Protein AF-A0A7S0FRE3-F1 (afdb_monomer)

Foldseek 3Di:
DPVVVVVVVVVVVVVCVVQVLLQQQWQARFFDKDAADWDKGWTRRPDDDVCRVVVCVVRPVVPQFFGKIWTWADHHFWTWIWIFRPPPPDPPDPQGGFDTATFNMWGTHSFWIWTFHQDPNDTDIDITTRHRDD

pLDDT: mean 79.35, std 15.28, range [42.41, 94.44]

Solvent-accessible surface area (backbone atoms only — not comparable to full-atom values): 7266 Å² total; per-residue (Å²): 136,71,73,68,61,59,60,65,54,46,52,60,50,49,48,49,54,58,56,44,51,32,34,54,44,10,27,42,64,53,73,42,72,48,67,54,74,67,44,76,35,44,25,20,47,87,49,59,78,93,46,14,66,63,51,33,55,75,76,35,40,90,69,57,41,40,45,34,28,40,41,37,46,51,55,88,65,56,22,40,38,37,32,29,42,69,76,43,93,49,87,89,40,77,90,20,56,77,43,79,46,59,22,45,33,34,38,36,38,36,59,33,37,41,32,38,26,71,57,96,91,38,83,42,80,47,75,48,63,46,50,64,83,131

Sequence (134 aa):
IVVLAAGLLLIPLLAYFASSGDAMCAPCSPGTKLDGSTFVGEAPWWAPGPSKSTVFSLLCSPRDRMRARIEWSGGSGMSKLLVVDADAEVPGSKQALLLEKKAMRATIDGQEIRATVSASGKAENISAPWRKEA

Mean predicted aligned error: 9.35 Å

Organism: NCBI:txid265543

Secondary structure (DSSP, 8-state):
--HHHHHHHHHHHHHHHHHHHHHHTSSS-TT-EESSS-EEEESSTTS-GGGHHHHHHHHTGGGTB--EEEEEEESSS-EEEEEEETT-SSTT-GGGEEEEEEEEEEEE-SSEEEEEEEETTEEEEEEEESBPP-

Radius of gyration: 17.25 Å; Cα contacts (8 Å, |Δi|>4): 266; chains: 1; bounding box: 52×50×39 Å

Nearest PDB structures (foldseek):
  1zc8-assembly1_Y  TM=2.665E-01  e=6.357E+00  Thermus thermophilus

Structure (mmCIF, N/CA/C/O backbone):
data_AF-A0A7S0FRE3-F1
#
_entry.id   AF-A0A7S0FRE3-F1
#
loop_
_atom_site.group_PDB
_atom_site.id
_atom_site.type_symbol
_atom_site.label_atom_id
_atom_site.label_alt_id
_atom_site.label_comp_id
_atom_site.label_asym_id
_atom_site.label_entity_id
_atom_site.label_seq_id
_atom_site.pdbx_PDB_ins_code
_atom_site.Cartn_x
_atom_site.Cartn_y
_atom_site.Cartn_z
_atom_site.occupancy
_atom_site.B_iso_or_equiv
_atom_site.auth_seq_id
_atom_site.auth_comp_id
_atom_site.auth_asym_id
_atom_site.auth_atom_id
_atom_site.pdbx_PDB_model_num
ATOM 1 N N . ILE A 1 1 ? 32.892 31.566 -9.731 1.00 47.28 1 ILE A N 1
ATOM 2 C CA . ILE A 1 1 ? 31.609 31.457 -8.982 1.00 47.28 1 ILE A CA 1
ATOM 3 C C . ILE A 1 1 ? 30.527 30.738 -9.828 1.00 47.28 1 ILE A C 1
ATOM 5 O O . ILE A 1 1 ? 29.346 30.927 -9.613 1.00 47.28 1 ILE A O 1
ATOM 9 N N . VAL A 1 2 ? 30.892 29.861 -10.782 1.00 42.41 2 VAL A N 1
ATOM 10 C CA . VAL A 1 2 ? 29.904 29.162 -11.649 1.00 42.41 2 VAL A CA 1
ATOM 11 C C . VAL A 1 2 ? 29.753 27.672 -11.294 1.00 42.41 2 VAL A C 1
ATOM 13 O O . VAL A 1 2 ? 28.716 27.075 -11.545 1.00 42.41 2 VAL A O 1
ATOM 16 N N . VAL A 1 3 ? 30.735 27.076 -10.608 1.00 45.81 3 VAL A N 1
ATOM 17 C CA . VAL A 1 3 ? 30.736 25.635 -10.274 1.00 45.81 3 VAL A CA 1
ATOM 18 C C . VAL A 1 3 ? 29.908 25.307 -9.015 1.00 45.81 3 VAL A C 1
ATOM 20 O O . VAL A 1 3 ? 29.419 24.193 -8.866 1.00 45.81 3 VAL A O 1
ATOM 23 N N . LEU A 1 4 ? 29.666 26.284 -8.132 1.00 44.19 4 LEU A N 1
ATOM 24 C CA . LEU A 1 4 ? 28.925 26.079 -6.874 1.00 44.19 4 LEU A CA 1
ATOM 25 C C . LEU A 1 4 ? 27.394 26.029 -7.047 1.00 44.19 4 LEU A C 1
ATOM 27 O O . LEU A 1 4 ? 26.709 25.467 -6.198 1.00 44.19 4 LEU A O 1
ATOM 31 N N . ALA A 1 5 ? 26.850 26.564 -8.145 1.00 48.69 5 ALA A N 1
ATOM 32 C CA . ALA A 1 5 ? 25.403 26.590 -8.386 1.00 48.69 5 ALA A CA 1
ATOM 33 C C . ALA A 1 5 ? 24.856 25.261 -8.947 1.00 48.69 5 ALA A C 1
ATOM 35 O O . ALA A 1 5 ? 23.715 24.899 -8.670 1.00 48.69 5 ALA A O 1
ATOM 36 N N . ALA A 1 6 ? 25.673 24.504 -9.690 1.00 50.06 6 ALA A N 1
ATOM 37 C CA . ALA A 1 6 ? 25.264 23.218 -10.260 1.00 50.06 6 ALA A CA 1
ATOM 38 C C . ALA A 1 6 ? 25.157 22.113 -9.191 1.00 50.06 6 ALA A C 1
ATOM 40 O O . ALA A 1 6 ? 24.222 21.317 -9.216 1.00 50.06 6 ALA A O 1
ATOM 41 N N . GLY A 1 7 ? 26.062 22.105 -8.203 1.00 47.56 7 GLY A N 1
ATOM 42 C CA . GLY A 1 7 ? 26.029 21.142 -7.096 1.00 47.56 7 GLY A CA 1
ATOM 43 C C . GLY A 1 7 ? 24.835 21.330 -6.152 1.00 47.56 7 GLY A C 1
ATOM 44 O O . GLY A 1 7 ? 24.282 20.348 -5.665 1.00 47.56 7 GLY A O 1
ATOM 45 N N . LEU A 1 8 ? 24.382 22.574 -5.942 1.00 51.91 8 LEU A N 1
ATOM 46 C CA . LEU A 1 8 ? 23.261 22.877 -5.043 1.00 51.91 8 LEU A CA 1
ATOM 47 C C . LEU A 1 8 ? 21.878 22.563 -5.634 1.00 51.91 8 LEU A C 1
ATOM 49 O O . LEU A 1 8 ? 20.938 22.395 -4.867 1.00 51.91 8 LEU A O 1
ATOM 53 N N . LEU A 1 9 ? 21.743 22.472 -6.963 1.00 51.81 9 LEU A N 1
ATOM 54 C CA . LEU A 1 9 ? 20.509 22.044 -7.646 1.00 51.81 9 LEU A CA 1
ATOM 55 C C . LEU A 1 9 ? 20.434 20.521 -7.837 1.00 51.81 9 LEU A C 1
ATOM 57 O O . LEU A 1 9 ? 19.343 19.963 -7.924 1.00 51.81 9 LEU A O 1
ATOM 61 N N . LEU A 1 10 ? 21.579 19.835 -7.836 1.00 52.59 10 LEU A N 1
ATOM 62 C CA . LEU A 1 10 ? 21.656 18.372 -7.890 1.00 52.59 10 LEU A CA 1
ATOM 63 C C . LEU A 1 10 ? 21.130 17.710 -6.611 1.00 52.59 10 LEU A C 1
ATOM 65 O O . LEU A 1 10 ? 20.473 16.679 -6.693 1.00 52.59 10 LEU A O 1
ATOM 69 N N . ILE A 1 11 ? 21.356 18.315 -5.443 1.00 59.25 11 ILE A N 1
ATOM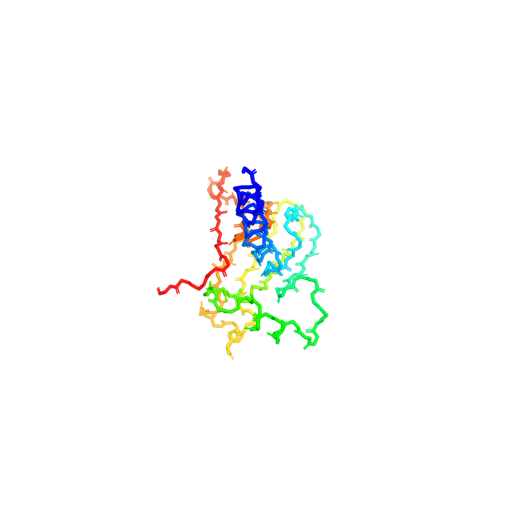 70 C CA . ILE A 1 11 ? 20.892 17.795 -4.146 1.00 59.25 11 ILE A CA 1
ATOM 71 C C . ILE A 1 11 ? 19.352 17.778 -4.029 1.00 59.25 11 ILE A C 1
ATOM 73 O O . ILE A 1 11 ? 18.815 16.719 -3.709 1.00 59.25 11 ILE A O 1
ATOM 77 N N . PRO A 1 12 ? 18.602 18.866 -4.309 1.00 57.44 12 PRO A N 1
ATOM 78 C CA . PRO A 1 12 ? 17.141 18.840 -4.284 1.00 57.44 12 PRO A CA 1
ATOM 79 C C . PRO A 1 12 ? 16.549 17.992 -5.414 1.00 57.44 12 PRO A C 1
ATOM 81 O O . PRO A 1 12 ? 15.502 17.387 -5.211 1.00 57.44 12 PRO A O 1
ATOM 84 N N . LEU A 1 13 ? 17.220 17.873 -6.566 1.00 52.28 13 LEU A N 1
ATOM 85 C CA . LEU A 1 13 ? 16.795 16.971 -7.639 1.00 52.28 13 LEU A CA 1
ATOM 86 C C . LEU A 1 13 ? 16.954 15.499 -7.222 1.00 52.28 13 LEU A C 1
ATOM 88 O O . LEU A 1 13 ? 16.021 14.713 -7.358 1.00 52.28 13 LEU A O 1
ATOM 92 N N . LEU A 1 14 ? 18.099 15.131 -6.640 1.00 54.22 14 LEU A N 1
ATOM 93 C CA . LEU A 1 14 ? 18.335 13.801 -6.071 1.00 54.22 14 LEU A CA 1
ATOM 94 C C . LEU A 1 14 ? 17.399 13.516 -4.892 1.00 54.22 14 LEU A C 1
ATOM 96 O O . LEU A 1 14 ? 16.899 12.403 -4.789 1.00 54.22 14 LEU A O 1
ATOM 100 N N . ALA A 1 15 ? 17.097 14.505 -4.047 1.00 53.38 15 ALA A N 1
ATOM 101 C CA . ALA A 1 15 ? 16.114 14.378 -2.973 1.00 53.38 15 ALA A CA 1
ATOM 102 C C . ALA A 1 15 ? 14.684 14.218 -3.515 1.00 53.38 15 ALA A C 1
ATOM 104 O O . ALA A 1 15 ? 13.912 13.432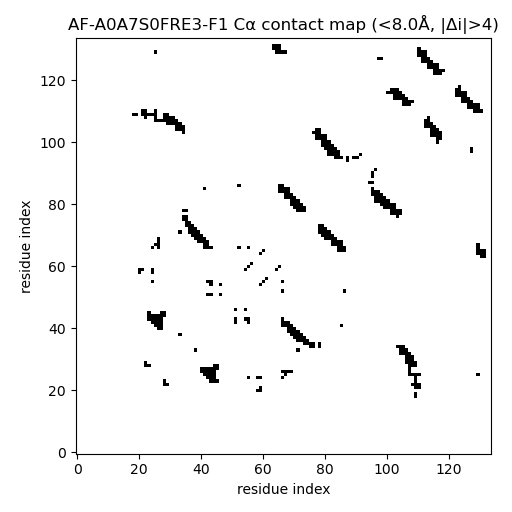 -2.967 1.00 53.38 15 ALA A O 1
ATOM 105 N N . TYR A 1 16 ? 14.334 14.894 -4.614 1.00 55.19 16 TYR A N 1
ATOM 106 C CA . TYR A 1 16 ? 13.062 14.716 -5.313 1.00 55.19 16 TYR A CA 1
ATOM 107 C C . TYR A 1 16 ? 12.954 13.319 -5.931 1.00 55.19 16 TYR A C 1
ATOM 109 O O . TYR A 1 16 ? 11.927 12.679 -5.771 1.00 55.19 16 TYR A O 1
ATOM 117 N N . PHE A 1 17 ? 14.013 12.789 -6.551 1.00 52.44 17 PHE A N 1
ATOM 118 C CA . PHE A 1 17 ? 14.032 11.408 -7.055 1.00 52.44 17 PHE A CA 1
ATOM 119 C C . PHE A 1 17 ? 14.084 10.352 -5.939 1.00 52.44 17 PHE A C 1
ATOM 121 O O . PHE A 1 17 ? 13.507 9.270 -6.060 1.00 52.44 17 PHE A O 1
ATOM 128 N N . ALA A 1 18 ? 14.748 10.655 -4.823 1.00 51.59 18 ALA A N 1
ATOM 129 C CA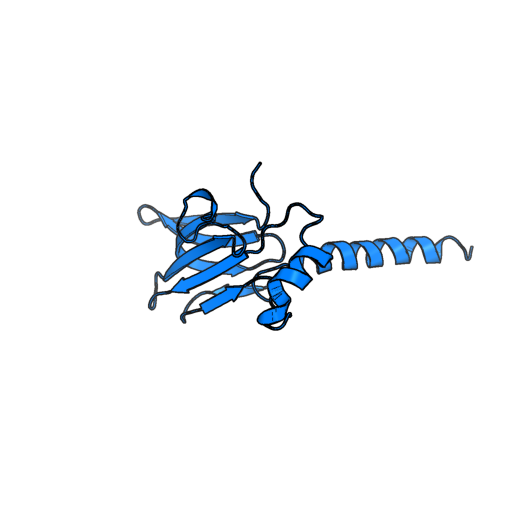 . ALA A 1 18 ? 14.774 9.787 -3.653 1.00 51.59 18 ALA A CA 1
ATOM 130 C C . ALA A 1 18 ? 13.385 9.697 -3.003 1.00 51.59 18 ALA A C 1
ATOM 132 O O . ALA A 1 18 ? 12.934 8.586 -2.719 1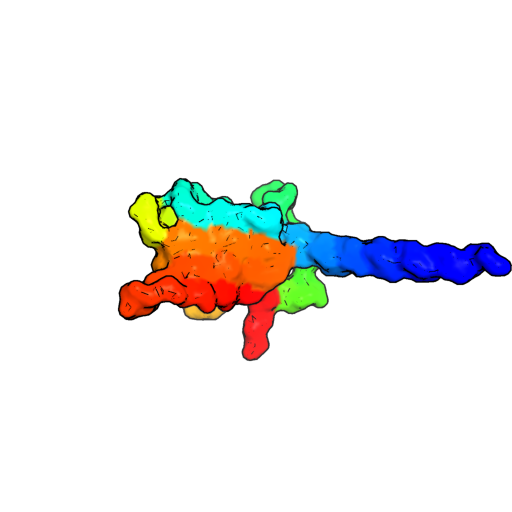.00 51.59 18 ALA A O 1
ATOM 133 N N . SER A 1 19 ? 12.695 10.835 -2.854 1.00 54.59 19 SER A N 1
ATOM 134 C CA . SER A 1 19 ? 11.333 10.924 -2.306 1.00 54.59 19 SER A CA 1
ATOM 135 C C . SER A 1 19 ? 10.241 10.484 -3.291 1.00 54.59 19 SER A C 1
ATOM 137 O O . SER A 1 19 ? 9.255 9.881 -2.872 1.00 54.59 19 SER A O 1
ATOM 139 N N . SER A 1 20 ? 10.417 10.690 -4.599 1.00 61.25 20 SER A N 1
ATOM 140 C CA . SER A 1 20 ? 9.476 10.216 -5.622 1.00 61.25 20 SER A CA 1
ATOM 141 C C . SER A 1 20 ? 9.563 8.710 -5.837 1.00 61.25 20 SER A C 1
ATOM 143 O O . SER A 1 20 ? 8.533 8.081 -6.067 1.00 61.25 20 SER A O 1
ATOM 145 N N . GLY A 1 21 ? 10.745 8.103 -5.673 1.00 70.56 21 GLY A N 1
ATOM 146 C CA . GLY A 1 21 ? 10.890 6.647 -5.731 1.00 70.56 21 GLY A CA 1
ATOM 147 C C . GLY A 1 21 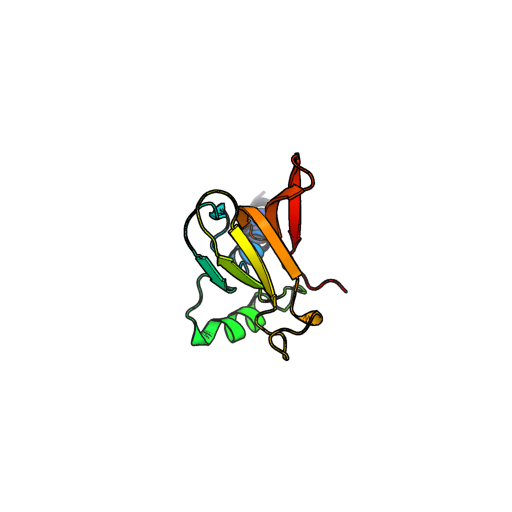? 9.966 5.947 -4.735 1.00 70.56 21 GLY A C 1
ATOM 148 O O . GLY A 1 21 ? 9.335 4.946 -5.056 1.00 70.56 21 GLY A O 1
ATOM 149 N N . ASP A 1 22 ? 9.789 6.538 -3.555 1.00 80.50 22 ASP A N 1
ATOM 150 C CA . ASP A 1 22 ? 8.911 5.997 -2.528 1.00 80.50 22 ASP A CA 1
ATOM 151 C C . ASP A 1 22 ? 7.431 6.073 -2.936 1.00 80.50 22 ASP A C 1
ATOM 153 O O . ASP A 1 22 ? 6.704 5.080 -2.867 1.00 80.50 22 ASP A O 1
ATOM 157 N N . ALA A 1 23 ? 7.011 7.231 -3.447 1.00 82.94 23 ALA A N 1
ATOM 158 C CA . ALA A 1 23 ? 5.668 7.467 -3.973 1.00 82.94 23 ALA A CA 1
ATOM 159 C C . ALA A 1 23 ? 5.314 6.570 -5.173 1.00 82.94 23 ALA A C 1
ATOM 161 O O . ALA A 1 23 ? 4.168 6.147 -5.325 1.00 82.94 23 ALA A O 1
ATOM 162 N N . MET A 1 24 ? 6.290 6.270 -6.031 1.00 87.25 24 MET A N 1
ATOM 163 C CA . MET A 1 24 ? 6.111 5.419 -7.210 1.00 87.25 24 MET A CA 1
ATOM 164 C C . MET A 1 24 ? 5.950 3.943 -6.847 1.00 87.25 24 MET A C 1
ATOM 166 O O . MET A 1 24 ? 5.288 3.212 -7.578 1.00 87.25 24 MET A O 1
ATOM 170 N N . CYS A 1 25 ? 6.528 3.515 -5.727 1.00 89.62 25 CYS A N 1
ATOM 171 C CA . CYS A 1 25 ? 6.469 2.141 -5.235 1.00 89.62 25 CYS A CA 1
ATOM 172 C C . CYS A 1 25 ? 5.290 1.890 -4.283 1.00 89.62 25 CYS A C 1
ATOM 174 O O . CYS A 1 25 ? 5.161 0.793 -3.745 1.00 89.62 25 CYS A O 1
ATOM 176 N N . ALA A 1 26 ? 4.444 2.892 -4.046 1.00 91.19 26 ALA A N 1
ATOM 177 C CA . ALA A 1 26 ? 3.249 2.736 -3.234 1.00 91.19 26 ALA A CA 1
ATOM 178 C C . ALA A 1 26 ? 2.168 1.915 -3.970 1.00 91.19 26 ALA A C 1
ATOM 180 O O . ALA A 1 26 ? 2.105 1.917 -5.208 1.00 91.19 26 ALA A O 1
ATOM 181 N N . PRO A 1 27 ? 1.273 1.244 -3.225 1.00 91.50 27 PRO A N 1
ATOM 182 C CA . PRO A 1 27 ? 0.146 0.510 -3.801 1.00 91.50 27 PRO A CA 1
ATOM 183 C C . PRO A 1 27 ? -0.879 1.407 -4.497 1.00 91.50 27 PRO A C 1
ATOM 185 O O . PRO A 1 27 ? -1.628 0.944 -5.360 1.00 91.50 27 PRO A O 1
ATOM 188 N N . CYS A 1 28 ? -0.919 2.693 -4.135 1.00 90.75 28 CYS A N 1
ATOM 189 C CA . CYS A 1 28 ? -1.811 3.715 -4.688 1.00 90.75 28 CYS A CA 1
ATOM 190 C C . CYS A 1 28 ? -1.086 5.057 -4.753 1.00 90.75 28 CYS A C 1
ATOM 192 O O . CYS A 1 28 ? -0.038 5.218 -4.127 1.00 90.75 28 CYS A O 1
ATOM 194 N N . SER A 1 29 ? -1.672 6.036 -5.447 1.00 89.50 29 SER A N 1
ATOM 195 C CA . SER A 1 29 ? -1.165 7.408 -5.399 1.00 89.50 29 SER A CA 1
ATOM 196 C C . SER A 1 29 ? -1.121 7.894 -3.942 1.00 89.50 29 SER A C 1
ATOM 198 O O . SER A 1 29 ? -2.147 7.814 -3.255 1.00 89.50 29 SER A O 1
ATOM 200 N N . PRO A 1 30 ? 0.019 8.404 -3.445 1.00 88.00 30 PRO A N 1
ATOM 201 C CA . PRO A 1 30 ? 0.094 8.969 -2.103 1.00 88.00 30 PRO A CA 1
ATOM 202 C C . PRO A 1 30 ? -0.965 10.050 -1.872 1.00 88.00 30 PRO A C 1
ATOM 204 O O . PRO A 1 30 ? -1.331 10.788 -2.788 1.00 88.00 30 PRO A O 1
ATOM 207 N N . GLY A 1 31 ? -1.482 10.118 -0.647 1.00 88.44 31 GLY A N 1
ATOM 208 C CA . GLY A 1 31 ? -2.601 10.984 -0.275 1.00 88.44 31 GLY A CA 1
ATOM 209 C C . GLY A 1 31 ? -3.983 10.372 -0.525 1.00 88.44 31 GLY A C 1
ATOM 210 O O . GLY A 1 31 ? -4.982 10.977 -0.133 1.00 88.44 31 GLY A O 1
ATOM 211 N N . THR A 1 32 ? -4.061 9.172 -1.115 1.00 90.88 32 THR A N 1
ATOM 212 C CA . THR A 1 32 ? -5.325 8.427 -1.245 1.00 90.88 32 THR A CA 1
ATOM 213 C C . THR A 1 32 ? -5.917 8.161 0.138 1.00 90.88 32 THR A C 1
ATOM 215 O O . THR A 1 32 ? -5.241 7.615 1.016 1.00 90.88 32 THR A O 1
ATOM 218 N N . LYS A 1 33 ? -7.187 8.537 0.314 1.00 92.56 33 LYS A N 1
ATOM 219 C CA . LYS A 1 33 ? -7.980 8.295 1.523 1.00 92.56 33 LYS A CA 1
ATOM 220 C C . LYS A 1 33 ? -8.960 7.155 1.268 1.00 92.56 33 LYS A C 1
ATOM 222 O O . LYS A 1 33 ? -9.636 7.145 0.245 1.00 92.56 33 LYS A O 1
ATOM 227 N N . LEU A 1 34 ? -9.022 6.215 2.200 1.00 89.75 34 LEU A N 1
ATOM 228 C CA . LEU A 1 34 ? -9.952 5.093 2.206 1.00 89.75 34 LEU A CA 1
ATOM 229 C C . LEU A 1 34 ? -10.951 5.328 3.343 1.00 89.75 34 LEU A C 1
ATOM 231 O O . LEU A 1 34 ? -10.565 5.249 4.508 1.00 89.75 34 LEU A O 1
ATOM 235 N N . ASP A 1 35 ? -12.195 5.682 3.023 1.00 83.81 35 ASP A N 1
ATOM 236 C CA . ASP A 1 35 ? -13.230 6.037 4.011 1.00 83.81 35 ASP A CA 1
ATOM 237 C C . ASP A 1 35 ? -14.665 5.640 3.607 1.00 83.81 35 ASP A C 1
ATOM 239 O O . ASP A 1 35 ? -15.616 5.931 4.333 1.00 83.81 35 ASP A O 1
ATOM 243 N N . GLY A 1 36 ? -14.841 4.939 2.483 1.00 76.44 36 GLY A N 1
ATOM 244 C CA . GLY A 1 36 ? -16.171 4.637 1.954 1.00 76.44 36 GLY A CA 1
ATOM 245 C C . GLY A 1 36 ? -16.235 3.335 1.173 1.00 76.44 36 GLY A C 1
ATOM 246 O O . GLY A 1 36 ? -16.557 2.288 1.729 1.00 76.44 36 GLY A O 1
ATOM 247 N N . SER A 1 37 ? -15.979 3.412 -0.131 1.00 81.69 37 SER A N 1
ATOM 248 C CA . SER A 1 37 ? -16.166 2.296 -1.059 1.00 81.69 37 SER A CA 1
ATOM 249 C C . SER A 1 37 ? -15.095 1.222 -0.925 1.00 81.69 37 SER A C 1
ATOM 251 O O . SER A 1 37 ? -13.962 1.492 -0.525 1.00 81.69 37 SER A O 1
ATOM 253 N N . THR A 1 38 ? -15.440 0.010 -1.359 1.00 88.81 38 THR A N 1
ATOM 254 C CA . THR A 1 38 ? -14.464 -1.044 -1.625 1.00 88.81 38 THR A CA 1
ATOM 255 C C . THR A 1 38 ? -13.346 -0.526 -2.520 1.00 88.81 38 THR A C 1
ATOM 257 O O . THR A 1 38 ? -13.587 0.151 -3.521 1.00 88.81 38 THR A O 1
ATOM 260 N N . PHE A 1 39 ? -12.114 -0.842 -2.146 1.00 91.38 39 PHE A N 1
ATOM 261 C CA . PHE A 1 39 ? -10.930 -0.392 -2.852 1.00 91.38 39 PHE A CA 1
ATOM 262 C C . PHE A 1 39 ? -9.880 -1.499 -2.859 1.00 91.38 39 PHE A C 1
ATOM 264 O O . PHE A 1 39 ? -9.633 -2.139 -1.838 1.00 91.38 39 PHE A O 1
ATOM 271 N N . VAL A 1 40 ? -9.253 -1.713 -4.013 1.00 92.19 40 VAL A N 1
ATOM 272 C CA . VAL A 1 40 ? -8.114 -2.620 -4.160 1.00 92.19 40 VAL A CA 1
ATOM 273 C C . VAL A 1 40 ? -7.005 -1.867 -4.875 1.00 92.19 40 VAL A C 1
ATOM 275 O O . VAL A 1 40 ? -7.230 -1.276 -5.930 1.00 92.19 40 VAL A O 1
ATOM 278 N N . GLY A 1 41 ? -5.812 -1.883 -4.290 1.00 92.12 41 GLY A N 1
ATOM 279 C CA . GLY A 1 41 ? -4.631 -1.225 -4.835 1.00 92.12 41 GLY A CA 1
ATOM 280 C C . GLY A 1 41 ? -3.419 -2.132 -4.743 1.00 92.12 41 GLY A C 1
ATOM 281 O O . GLY A 1 41 ? -3.286 -2.897 -3.794 1.00 92.12 41 GLY A O 1
ATOM 282 N N . GLU A 1 42 ? -2.528 -2.050 -5.722 1.00 93.62 42 GLU A N 1
ATOM 283 C CA . GLU A 1 42 ? -1.348 -2.905 -5.801 1.00 93.62 42 GLU A CA 1
ATOM 284 C C . GLU A 1 42 ? -0.162 -2.127 -6.360 1.00 93.62 42 GLU A C 1
ATOM 286 O O . GLU A 1 42 ? -0.279 -1.415 -7.369 1.00 93.62 42 GLU A O 1
ATOM 291 N N . ALA A 1 43 ? 0.984 -2.286 -5.703 1.00 92.69 43 ALA A N 1
ATOM 292 C CA . A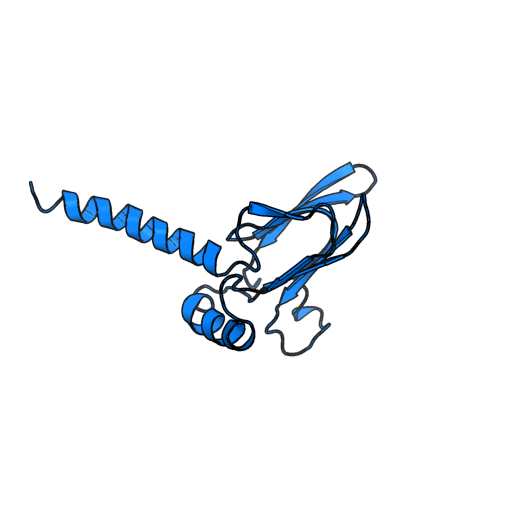LA A 1 43 ? 2.203 -1.591 -6.059 1.00 92.69 43 ALA A CA 1
ATOM 293 C C . ALA A 1 43 ? 2.837 -2.166 -7.344 1.00 92.69 43 ALA A C 1
ATOM 295 O O . ALA A 1 43 ? 2.830 -3.383 -7.548 1.00 92.69 43 ALA A O 1
ATOM 296 N N . PRO A 1 44 ? 3.432 -1.316 -8.199 1.00 92.94 44 PRO A N 1
ATOM 297 C CA . PRO A 1 44 ? 3.344 0.141 -8.181 1.00 92.94 44 PRO A CA 1
ATOM 298 C C . PRO A 1 44 ? 2.034 0.606 -8.834 1.00 92.94 44 PRO A C 1
ATOM 300 O O . PRO A 1 44 ? 1.600 0.055 -9.848 1.00 92.94 44 PRO A O 1
ATOM 303 N N . TRP A 1 45 ? 1.399 1.639 -8.283 1.00 92.88 45 TRP A N 1
ATOM 304 C CA . TRP A 1 45 ? 0.050 2.061 -8.687 1.00 92.88 45 TRP A CA 1
ATOM 305 C C . TRP A 1 45 ? -0.087 2.514 -10.148 1.00 92.88 45 TRP A C 1
ATOM 307 O O . TRP A 1 45 ? -1.147 2.331 -10.740 1.00 92.88 45 TRP A O 1
ATOM 317 N N . TRP A 1 46 ? 0.977 3.064 -10.733 1.00 90.81 46 TRP A N 1
ATOM 318 C CA . TRP A 1 46 ? 0.994 3.632 -12.085 1.00 90.81 46 TRP A CA 1
ATOM 319 C C . TRP A 1 46 ? 1.302 2.608 -13.186 1.00 90.81 46 TRP A C 1
ATOM 321 O O . TRP A 1 46 ? 1.044 2.881 -14.357 1.00 90.81 46 TRP A O 1
ATOM 331 N N . ALA A 1 47 ? 1.865 1.443 -12.846 1.00 89.69 47 ALA A N 1
ATOM 332 C CA . ALA A 1 47 ? 2.220 0.445 -13.852 1.00 89.69 47 ALA A CA 1
ATOM 333 C C . ALA A 1 47 ? 1.004 -0.408 -14.257 1.00 89.69 47 ALA A C 1
ATOM 335 O O . ALA A 1 47 ? 0.171 -0.746 -13.404 1.00 89.69 47 ALA A O 1
ATOM 336 N N . PRO A 1 48 ? 0.914 -0.813 -15.537 1.00 86.31 48 PRO A N 1
ATOM 337 C CA . PRO A 1 48 ? -0.135 -1.706 -16.010 1.00 86.31 48 PRO A CA 1
ATOM 338 C C . PRO A 1 48 ? 0.007 -3.095 -15.376 1.00 86.31 48 PRO A C 1
ATOM 340 O O . PRO A 1 48 ? 1.120 -3.577 -15.170 1.00 86.31 48 PRO A O 1
ATOM 343 N N . GLY A 1 49 ? -1.128 -3.745 -15.095 1.00 85.75 49 GLY A N 1
ATOM 344 C CA . GLY A 1 49 ? -1.217 -4.999 -14.328 1.00 85.75 49 GLY A CA 1
ATOM 345 C C . GLY A 1 49 ? -0.154 -6.056 -14.664 1.00 85.75 49 GLY A C 1
ATOM 346 O O . GLY A 1 49 ? 0.595 -6.433 -13.765 1.00 85.75 49 GLY A O 1
ATOM 347 N N . PRO A 1 50 ? -0.004 -6.479 -15.935 1.00 88.75 50 PRO A N 1
ATOM 348 C CA . PRO A 1 50 ? 0.958 -7.519 -16.314 1.00 88.75 50 PRO A CA 1
ATOM 349 C C . PRO A 1 50 ? 2.423 -7.168 -16.020 1.00 88.75 50 PRO A C 1
ATOM 351 O O . PRO A 1 50 ? 3.249 -8.057 -15.858 1.00 88.75 50 PRO A O 1
ATOM 354 N N . SER A 1 51 ? 2.756 -5.878 -15.953 1.00 87.81 51 SER A N 1
ATOM 355 C CA . SER A 1 51 ? 4.127 -5.396 -15.767 1.00 87.81 51 SER A CA 1
ATOM 356 C C . SER A 1 51 ? 4.433 -4.980 -14.329 1.00 87.81 51 SER A C 1
ATOM 358 O O . SER A 1 51 ? 5.581 -4.648 -14.043 1.00 87.81 51 SER A O 1
ATOM 360 N N . LYS A 1 52 ? 3.448 -4.977 -13.416 1.00 89.88 52 LYS A N 1
ATOM 361 C CA . LYS A 1 52 ? 3.623 -4.458 -12.047 1.00 89.88 52 LYS A CA 1
ATOM 362 C C . LYS A 1 52 ? 4.767 -5.142 -11.301 1.00 89.88 52 LYS A C 1
ATOM 364 O O . LYS A 1 52 ? 5.620 -4.441 -10.767 1.00 89.88 52 LYS A O 1
ATOM 369 N N . SER A 1 53 ? 4.823 -6.475 -11.312 1.00 89.75 53 SER A N 1
ATOM 370 C CA . SER A 1 53 ? 5.879 -7.239 -10.626 1.00 89.75 53 SER A CA 1
ATOM 371 C C . SER A 1 53 ? 7.271 -6.934 -11.198 1.00 89.75 53 SER A C 1
ATOM 373 O O . SER A 1 53 ? 8.180 -6.577 -10.453 1.00 89.75 53 SER A O 1
ATOM 375 N N . THR A 1 54 ? 7.426 -6.948 -12.527 1.00 88.25 54 THR A N 1
ATOM 376 C CA . THR A 1 54 ? 8.704 -6.639 -13.194 1.00 88.25 54 THR A CA 1
ATOM 377 C C . THR A 1 54 ? 9.162 -5.203 -12.950 1.00 88.25 54 THR A C 1
ATOM 379 O O . THR A 1 54 ? 10.328 -4.949 -12.672 1.00 88.25 54 THR A O 1
ATOM 382 N N . VAL A 1 55 ? 8.252 -4.234 -13.039 1.00 88.44 55 VAL A N 1
ATOM 383 C CA . VAL A 1 55 ? 8.581 -2.826 -12.786 1.00 88.44 55 VAL A CA 1
ATOM 384 C C . VAL A 1 55 ? 8.959 -2.622 -11.319 1.00 88.44 55 VAL A C 1
ATOM 386 O O . VAL A 1 55 ? 9.911 -1.899 -11.023 1.00 88.44 55 VAL A O 1
ATOM 389 N N . PHE A 1 56 ? 8.249 -3.278 -10.398 1.00 90.19 56 PHE A N 1
ATOM 390 C CA . PHE A 1 56 ? 8.560 -3.215 -8.976 1.00 90.19 56 PHE A CA 1
ATOM 391 C C . PHE A 1 56 ? 9.940 -3.802 -8.670 1.00 90.19 56 PHE A C 1
ATOM 393 O O . PHE A 1 56 ? 10.724 -3.182 -7.951 1.00 90.19 56 PHE A O 1
ATOM 400 N N . SER A 1 57 ? 10.273 -4.964 -9.234 1.00 87.38 57 SER A N 1
ATOM 401 C CA . SER A 1 57 ? 11.573 -5.594 -9.000 1.00 87.38 57 SER A CA 1
ATOM 402 C C . SER A 1 57 ? 12.732 -4.740 -9.521 1.00 87.38 57 SER A C 1
ATOM 404 O O . SER A 1 57 ? 13.757 -4.627 -8.852 1.00 87.38 57 SER A O 1
ATOM 406 N N . LEU A 1 58 ? 12.541 -4.055 -10.651 1.00 85.88 58 LEU A N 1
ATOM 407 C CA . LEU A 1 58 ? 13.550 -3.179 -11.247 1.00 85.88 58 LEU A CA 1
ATOM 408 C C . LEU A 1 58 ? 13.733 -1.849 -10.502 1.00 85.88 58 LEU A C 1
ATOM 410 O O . LEU A 1 58 ? 14.860 -1.376 -10.372 1.00 85.88 58 LEU A O 1
ATOM 414 N N . LEU A 1 59 ? 12.645 -1.223 -10.038 1.00 85.38 59 LEU A N 1
ATOM 415 C CA . LEU A 1 59 ? 12.679 0.157 -9.529 1.00 85.38 59 LEU A CA 1
ATOM 416 C C . LEU A 1 59 ? 12.559 0.269 -8.002 1.00 85.38 59 LEU A C 1
ATOM 418 O O . LEU A 1 59 ? 13.013 1.257 -7.425 1.00 85.38 59 LEU A O 1
ATOM 422 N N . CYS A 1 60 ? 11.949 -0.720 -7.347 1.00 83.44 60 CYS A N 1
ATOM 423 C CA . CYS A 1 60 ? 11.547 -0.655 -5.940 1.00 83.44 60 CYS A CA 1
ATOM 424 C C . CYS A 1 60 ? 12.267 -1.682 -5.056 1.00 83.44 60 CYS A C 1
ATOM 426 O O . CYS A 1 60 ? 12.619 -1.363 -3.919 1.00 83.44 60 CYS A O 1
ATOM 428 N N . SER A 1 61 ? 12.516 -2.893 -5.569 1.00 71.94 61 SER A N 1
ATOM 429 C CA . SER A 1 61 ? 13.130 -3.992 -4.806 1.00 71.94 61 SER A CA 1
ATOM 430 C C . SER A 1 61 ? 14.551 -3.738 -4.282 1.00 71.94 61 SER A C 1
ATOM 432 O O . SER A 1 61 ? 14.849 -4.269 -3.215 1.00 71.94 61 SER A O 1
ATOM 434 N N . PRO A 1 62 ? 15.424 -2.924 -4.913 1.00 67.50 62 PRO A N 1
ATOM 435 C CA . PRO A 1 62 ? 16.746 -2.617 -4.352 1.00 67.50 62 PRO A CA 1
ATOM 436 C C . PRO A 1 62 ? 16.723 -1.859 -3.010 1.00 67.50 62 PRO A C 1
ATOM 438 O O . PRO A 1 62 ? 17.781 -1.564 -2.465 1.00 67.50 62 PRO A O 1
ATOM 441 N N . ARG A 1 63 ? 15.541 -1.478 -2.503 1.00 65.94 63 ARG A N 1
ATOM 442 C CA . ARG A 1 63 ? 15.351 -0.674 -1.283 1.00 65.94 63 ARG A CA 1
ATOM 443 C C . ARG A 1 63 ? 14.662 -1.439 -0.139 1.00 65.94 63 ARG A C 1
ATOM 445 O O . ARG A 1 63 ? 13.991 -0.804 0.673 1.00 65.94 63 ARG A O 1
ATOM 452 N N . ASP A 1 64 ? 14.736 -2.773 -0.120 1.00 77.00 64 ASP A N 1
ATOM 453 C CA . ASP A 1 64 ? 14.045 -3.645 0.855 1.00 77.00 64 ASP A CA 1
ATOM 454 C C . ASP A 1 64 ? 12.525 -3.407 0.934 1.00 77.00 64 ASP A C 1
ATOM 456 O O . ASP A 1 64 ? 11.869 -3.581 1.968 1.00 77.00 64 ASP A O 1
ATOM 460 N N . ARG A 1 65 ? 11.945 -2.970 -0.188 1.00 83.94 65 ARG A N 1
ATOM 461 C CA . ARG A 1 65 ? 10.514 -2.710 -0.301 1.00 83.94 65 ARG A CA 1
ATOM 462 C C . ARG A 1 65 ? 9.768 -3.971 -0.675 1.00 83.94 65 ARG A C 1
ATOM 464 O O . ARG A 1 65 ? 10.201 -4.764 -1.507 1.00 83.94 65 ARG A O 1
ATOM 471 N N . MET A 1 66 ? 8.596 -4.095 -0.086 1.00 87.88 66 MET A N 1
ATOM 472 C CA . MET A 1 66 ? 7.636 -5.132 -0.386 1.00 87.88 66 MET A CA 1
ATOM 473 C C . MET A 1 66 ? 6.608 -4.619 -1.391 1.00 87.88 66 MET A C 1
ATOM 475 O O . MET A 1 66 ? 6.157 -3.471 -1.294 1.00 87.88 66 MET A O 1
ATOM 479 N N . ARG A 1 67 ? 6.198 -5.464 -2.340 1.00 90.50 67 ARG A N 1
ATOM 480 C CA . ARG A 1 67 ? 5.148 -5.114 -3.294 1.00 90.50 67 ARG A CA 1
ATOM 481 C C . ARG A 1 67 ? 3.789 -5.210 -2.611 1.00 90.50 67 ARG A C 1
ATOM 483 O O . ARG A 1 67 ? 3.120 -6.230 -2.667 1.00 90.50 67 ARG A O 1
ATOM 490 N N . ALA A 1 68 ? 3.390 -4.146 -1.924 1.00 91.50 68 ALA A N 1
ATOM 491 C CA . ALA A 1 68 ? 2.151 -4.146 -1.161 1.00 91.50 68 ALA A CA 1
ATOM 492 C C . ALA A 1 68 ? 0.914 -4.245 -2.064 1.00 91.50 68 ALA A C 1
ATOM 494 O O . ALA A 1 68 ? 0.798 -3.545 -3.077 1.00 91.50 68 ALA A O 1
ATOM 495 N N . ARG A 1 69 ? -0.046 -5.062 -1.634 1.00 92.62 69 ARG A N 1
ATOM 496 C CA . ARG A 1 69 ? -1.436 -5.033 -2.082 1.00 92.62 69 ARG A CA 1
ATOM 497 C C . ARG A 1 69 ? -2.328 -4.678 -0.902 1.00 92.62 69 ARG A C 1
ATOM 499 O O . ARG A 1 69 ? -2.194 -5.237 0.184 1.00 92.62 69 ARG A O 1
ATOM 506 N N . ILE A 1 70 ? -3.224 -3.729 -1.127 1.00 92.62 70 ILE A N 1
ATOM 507 C CA . ILE A 1 70 ? -4.210 -3.266 -0.158 1.00 92.62 70 ILE A CA 1
ATOM 508 C C . ILE A 1 70 ? -5.582 -3.707 -0.625 1.00 92.62 70 ILE A C 1
ATOM 510 O O . ILE A 1 70 ? -5.945 -3.499 -1.782 1.00 92.62 70 ILE A O 1
ATOM 514 N N . GLU A 1 71 ? -6.364 -4.223 0.310 1.00 93.25 71 GLU A N 1
ATOM 515 C CA . GLU A 1 71 ? -7.788 -4.442 0.137 1.00 93.25 71 GLU A CA 1
ATOM 516 C C . GLU A 1 71 ? -8.537 -3.729 1.258 1.00 93.25 71 GLU A C 1
ATOM 518 O O . GLU A 1 71 ? -8.334 -3.973 2.448 1.00 93.25 71 GLU A O 1
ATOM 523 N N . TRP A 1 72 ? -9.411 -2.819 0.859 1.00 91.81 72 TRP A N 1
ATOM 524 C CA . TRP A 1 72 ? -10.346 -2.129 1.723 1.00 91.81 72 TRP A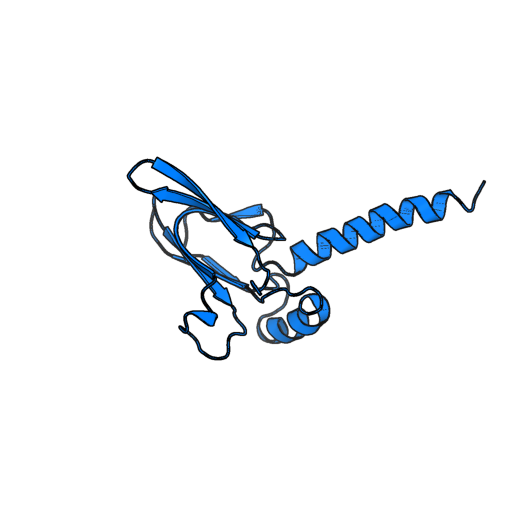 CA 1
ATOM 525 C C . TRP A 1 72 ? -11.740 -2.618 1.378 1.00 91.81 72 TRP A C 1
ATOM 527 O O . TRP A 1 72 ? -12.206 -2.457 0.250 1.00 91.81 72 TRP A O 1
ATOM 537 N N . SER A 1 73 ? -12.405 -3.253 2.334 1.00 90.31 73 SER A N 1
ATOM 538 C CA . SER A 1 73 ? -13.726 -3.835 2.117 1.00 90.31 73 SER A CA 1
ATOM 539 C C . SER A 1 73 ? -14.627 -3.617 3.321 1.00 90.31 73 SER A C 1
ATOM 541 O O . SER A 1 73 ? -14.248 -3.878 4.458 1.00 90.31 73 SER A O 1
ATOM 543 N N . GLY A 1 74 ? -15.836 -3.118 3.093 1.00 77.75 74 GLY A N 1
ATOM 544 C CA . GLY A 1 74 ? -16.771 -2.815 4.170 1.00 77.75 74 GLY A CA 1
ATOM 545 C C . GLY A 1 74 ? -17.838 -1.811 3.760 1.00 77.75 74 GLY A C 1
ATOM 546 O O . GLY A 1 74 ? -17.858 -1.341 2.626 1.00 77.75 74 GLY A O 1
ATOM 547 N N . GLY A 1 75 ? -18.749 -1.537 4.695 1.00 66.38 75 GLY A N 1
ATOM 548 C CA . GLY A 1 75 ? -19.789 -0.514 4.570 1.00 66.38 75 GLY A CA 1
ATOM 549 C C . GLY A 1 75 ? -19.453 0.751 5.364 1.00 66.38 75 GLY A C 1
ATOM 550 O O . GLY A 1 75 ? -18.373 0.879 5.942 1.00 66.38 75 GLY A O 1
ATOM 551 N N . SER A 1 76 ? -20.405 1.682 5.430 1.00 64.06 76 SER A N 1
ATOM 552 C CA . SER A 1 76 ? -20.245 2.957 6.139 1.00 64.06 76 SER A CA 1
ATOM 553 C C . SER A 1 76 ? -19.886 2.758 7.621 1.00 64.06 76 SER A C 1
ATOM 555 O O . SER A 1 76 ? -20.659 2.158 8.369 1.00 64.06 76 SER A O 1
ATOM 557 N N . GLY A 1 77 ? -18.739 3.292 8.054 1.00 75.62 77 GLY A N 1
ATOM 558 C CA . GLY A 1 77 ? -18.324 3.368 9.462 1.00 75.62 77 GLY A CA 1
ATOM 559 C C . GLY A 1 77 ? -17.031 2.615 9.785 1.00 75.62 77 GLY A C 1
ATOM 560 O O . GLY A 1 77 ? -16.044 3.236 10.168 1.00 75.62 77 GLY A O 1
ATOM 561 N N . MET A 1 78 ? -17.021 1.287 9.641 1.00 82.19 78 MET A N 1
ATOM 562 C CA . MET A 1 78 ? -15.826 0.455 9.829 1.00 82.19 78 MET A CA 1
ATOM 563 C C . MET A 1 78 ? -15.658 -0.491 8.649 1.00 82.19 78 MET A C 1
ATOM 565 O O . MET A 1 78 ? -16.518 -1.333 8.390 1.00 82.19 78 MET A O 1
ATOM 569 N N . SER A 1 79 ? -14.508 -0.396 7.994 1.00 89.69 79 SER A N 1
ATOM 570 C CA . SER A 1 79 ? -14.117 -1.286 6.909 1.00 89.69 79 SER A CA 1
ATOM 571 C C . SER A 1 79 ? -12.943 -2.159 7.322 1.00 89.69 79 SER A C 1
ATOM 573 O O . SER A 1 79 ? -12.108 -1.789 8.148 1.00 89.69 79 SER A O 1
ATOM 575 N N . LYS A 1 80 ? -12.886 -3.358 6.758 1.00 91.12 80 LYS A N 1
ATOM 576 C CA . LYS A 1 80 ? -11.730 -4.235 6.835 1.00 91.12 80 LYS A CA 1
ATOM 577 C C . LYS A 1 80 ? -10.622 -3.647 5.963 1.00 91.12 80 LYS A C 1
ATOM 579 O O . LYS A 1 80 ? -10.806 -3.489 4.760 1.00 91.12 80 LYS A O 1
ATOM 584 N N . LEU A 1 81 ? -9.490 -3.353 6.588 1.00 91.75 81 LEU A N 1
ATOM 585 C CA . LEU A 1 81 ? -8.230 -3.030 5.939 1.00 91.75 81 LEU A CA 1
ATOM 586 C C . LEU A 1 81 ? -7.340 -4.270 5.986 1.00 91.75 81 LEU A C 1
ATOM 588 O O . LEU A 1 81 ? -7.012 -4.750 7.074 1.00 91.75 81 LEU A O 1
ATOM 592 N N . LEU A 1 82 ? -6.960 -4.756 4.812 1.00 91.69 82 LEU A N 1
ATOM 593 C CA . LEU A 1 82 ? -6.018 -5.844 4.610 1.00 91.69 82 LEU A CA 1
ATOM 594 C C . LEU A 1 82 ? -4.823 -5.326 3.803 1.00 91.69 82 LEU A C 1
ATOM 596 O O . LEU A 1 82 ? -5.005 -4.700 2.761 1.00 91.69 82 LEU A O 1
ATOM 600 N N . VAL A 1 83 ? -3.612 -5.586 4.284 1.00 91.56 83 VAL A N 1
ATOM 601 C CA . VAL A 1 83 ? -2.351 -5.252 3.617 1.00 91.56 83 VAL A CA 1
ATOM 602 C C . VAL A 1 83 ? -1.511 -6.513 3.550 1.00 91.56 83 VAL A C 1
ATOM 604 O O . VAL A 1 83 ? -1.225 -7.117 4.587 1.00 91.56 83 VAL A O 1
ATOM 607 N N . VAL A 1 84 ? -1.122 -6.898 2.338 1.00 90.19 84 VAL A N 1
ATOM 608 C CA . VAL A 1 84 ? -0.353 -8.119 2.082 1.00 90.19 84 VAL A CA 1
ATOM 609 C C . VAL A 1 84 ? 0.824 -7.882 1.139 1.00 90.19 84 VAL A C 1
ATOM 611 O O . VAL A 1 84 ? 0.821 -6.922 0.364 1.00 90.19 84 VAL A O 1
ATOM 614 N N . ASP A 1 85 ? 1.813 -8.770 1.190 1.00 89.25 85 ASP A N 1
ATOM 615 C CA . ASP A 1 85 ? 2.840 -8.917 0.159 1.00 89.25 85 ASP A CA 1
ATOM 616 C C . ASP A 1 85 ? 2.223 -9.567 -1.086 1.00 89.25 85 ASP A C 1
ATOM 618 O O . ASP A 1 85 ? 1.752 -10.705 -1.039 1.00 89.25 85 ASP A O 1
ATOM 622 N N . ALA A 1 86 ? 2.215 -8.848 -2.205 1.00 87.12 86 ALA A N 1
ATOM 623 C CA . ALA A 1 86 ? 1.712 -9.353 -3.475 1.00 87.12 86 ALA A CA 1
ATOM 624 C C . ALA A 1 86 ? 2.664 -10.364 -4.136 1.00 87.12 86 ALA A C 1
ATOM 626 O O . ALA A 1 86 ? 2.234 -11.069 -5.048 1.00 87.12 86 ALA A O 1
ATOM 627 N N . ASP A 1 87 ? 3.932 -10.425 -3.711 1.00 83.69 87 ASP A N 1
ATOM 628 C CA . ASP A 1 87 ? 4.936 -11.376 -4.207 1.00 83.69 87 ASP A CA 1
ATOM 629 C C . ASP A 1 87 ? 5.150 -12.577 -3.271 1.00 83.69 87 ASP A C 1
ATOM 631 O O . ASP A 1 87 ? 5.974 -13.441 -3.572 1.00 83.69 87 ASP A O 1
ATOM 635 N N . ALA A 1 88 ? 4.430 -12.673 -2.147 1.00 78.06 88 ALA A N 1
ATOM 636 C CA . ALA A 1 88 ? 4.566 -13.827 -1.264 1.00 78.06 88 ALA A CA 1
ATOM 637 C C . ALA A 1 88 ? 4.126 -15.122 -1.967 1.00 78.06 88 ALA A C 1
ATOM 639 O O . ALA A 1 88 ? 2.998 -15.241 -2.447 1.00 78.06 88 ALA A O 1
ATOM 640 N N . GLU A 1 89 ? 5.017 -16.118 -1.963 1.00 62.78 89 GLU A N 1
ATOM 641 C CA . GLU A 1 89 ? 4.864 -17.399 -2.671 1.00 62.78 89 GLU A CA 1
ATOM 642 C C . GLU A 1 89 ? 3.635 -18.213 -2.225 1.00 62.78 89 GLU A C 1
ATOM 644 O O . GLU A 1 89 ? 3.155 -19.071 -2.966 1.00 62.78 89 GLU A O 1
ATOM 649 N N . VAL A 1 90 ? 3.093 -17.936 -1.030 1.00 63.69 90 VAL A N 1
ATOM 650 C CA . VAL A 1 90 ? 1.913 -18.618 -0.482 1.00 63.69 90 VAL A CA 1
ATOM 651 C C . VAL A 1 90 ? 0.812 -17.605 -0.135 1.00 63.69 90 VAL A C 1
ATOM 653 O O . VAL A 1 90 ? 0.867 -16.981 0.937 1.00 63.69 90 VAL A O 1
ATOM 656 N N . PRO A 1 91 ? -0.224 -17.473 -0.990 1.00 53.25 91 PRO A N 1
ATOM 657 C CA . PRO A 1 91 ? -1.418 -16.686 -0.696 1.00 53.25 91 PRO A CA 1
ATOM 658 C C . PRO A 1 91 ? -2.069 -17.155 0.615 1.00 53.25 91 PRO A C 1
ATOM 660 O O . PRO A 1 91 ? -2.429 -18.322 0.755 1.00 53.25 91 PRO A O 1
ATOM 663 N N . GLY A 1 92 ? -2.210 -16.257 1.594 1.00 51.38 92 GLY A N 1
ATOM 664 C CA . GLY A 1 92 ? -2.841 -16.556 2.890 1.00 51.38 92 GLY A CA 1
ATOM 665 C C . GLY A 1 92 ? -1.909 -17.098 3.982 1.00 51.38 92 GLY A C 1
ATOM 666 O O . GLY A 1 92 ? -2.371 -17.380 5.088 1.00 51.38 92 GLY A O 1
ATOM 667 N N . SER A 1 93 ? -0.602 -17.213 3.726 1.00 57.78 93 SER A N 1
ATOM 668 C CA . SER A 1 93 ? 0.371 -17.462 4.796 1.00 57.78 93 SER A CA 1
ATOM 669 C C . SER A 1 93 ? 0.547 -16.220 5.683 1.00 57.78 93 SER A C 1
ATOM 671 O O . SER A 1 93 ? 0.469 -15.086 5.212 1.00 57.78 93 SER A O 1
ATOM 673 N N . LYS A 1 94 ? 0.840 -16.412 6.979 1.00 55.09 94 LYS A N 1
ATOM 674 C CA . LYS A 1 94 ? 1.157 -15.298 7.900 1.00 55.09 94 LYS A CA 1
ATOM 675 C C . LYS A 1 94 ? 2.368 -14.469 7.447 1.00 55.09 94 LYS A C 1
ATOM 677 O O . LYS A 1 94 ? 2.469 -13.317 7.839 1.00 55.09 94 LYS A O 1
ATOM 682 N N . GLN A 1 95 ? 3.251 -15.038 6.624 1.00 57.88 95 GLN A N 1
ATOM 683 C CA . GLN A 1 95 ? 4.410 -14.347 6.050 1.00 57.88 95 GLN A CA 1
ATOM 684 C C . GLN A 1 95 ? 4.021 -13.298 5.001 1.00 57.88 95 GLN A C 1
ATOM 686 O O . GLN A 1 95 ? 4.766 -12.351 4.791 1.00 57.88 95 GLN A O 1
ATOM 691 N N . ALA A 1 96 ? 2.848 -13.434 4.377 1.00 69.56 96 ALA A N 1
ATOM 692 C CA . ALA A 1 96 ? 2.335 -12.465 3.417 1.00 69.56 96 ALA A CA 1
ATOM 693 C C . ALA A 1 96 ? 1.551 -11.321 4.079 1.00 69.56 96 ALA A C 1
ATOM 695 O O . ALA A 1 96 ? 1.192 -10.377 3.390 1.00 69.56 96 ALA A O 1
ATOM 696 N N . LEU A 1 97 ? 1.208 -11.406 5.370 1.00 79.56 97 LEU A N 1
ATOM 697 C CA . LEU A 1 97 ? 0.254 -10.502 6.014 1.00 79.56 97 LEU A CA 1
ATOM 698 C C . LEU A 1 97 ? 0.961 -9.402 6.808 1.00 79.56 97 LEU A C 1
ATOM 700 O O . LEU A 1 97 ? 1.598 -9.687 7.816 1.00 79.56 97 LEU A O 1
ATOM 704 N N . LEU A 1 98 ? 0.774 -8.144 6.409 1.00 81.50 98 LEU A N 1
ATOM 705 C CA . LEU A 1 98 ? 1.358 -6.994 7.112 1.00 81.50 98 LEU A CA 1
ATOM 706 C C . LEU A 1 98 ? 0.375 -6.365 8.083 1.00 81.50 98 LEU A C 1
ATOM 708 O O . LEU A 1 98 ? 0.735 -5.972 9.189 1.00 81.50 98 LEU A O 1
ATOM 712 N N . LEU A 1 99 ? -0.881 -6.237 7.663 1.00 86.19 99 LEU A N 1
ATOM 713 C CA . LEU A 1 99 ? -1.895 -5.603 8.484 1.00 86.19 99 LEU A CA 1
ATOM 714 C C . LEU A 1 99 ? -3.274 -6.164 8.168 1.00 86.19 99 LEU A C 1
ATOM 716 O O . LEU A 1 99 ? -3.712 -6.144 7.023 1.00 86.19 99 LEU A O 1
ATOM 720 N N . GLU A 1 100 ? -3.990 -6.589 9.204 1.00 90.38 100 GLU A N 1
ATOM 721 C CA . GLU A 1 100 ? -5.419 -6.883 9.131 1.00 90.38 100 GLU A CA 1
ATOM 722 C C . GLU A 1 100 ? -6.135 -6.233 10.311 1.00 90.38 100 GLU A C 1
ATOM 724 O O . GLU A 1 100 ? -5.947 -6.621 11.469 1.00 90.38 100 GLU A O 1
ATOM 729 N N . LYS A 1 101 ? -6.948 -5.210 10.034 1.00 90.06 101 LYS A N 1
ATOM 730 C CA . LYS A 1 101 ? -7.695 -4.469 11.060 1.00 90.06 101 LYS A CA 1
ATOM 731 C C . LYS A 1 101 ? -9.049 -4.005 10.545 1.00 90.06 101 LYS A C 1
ATOM 733 O O . LYS A 1 101 ? -9.261 -3.850 9.348 1.00 90.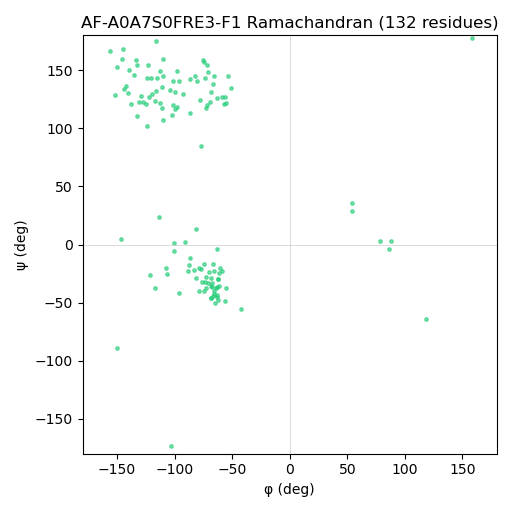06 101 LYS A O 1
ATOM 738 N N . LYS A 1 102 ? -9.960 -3.718 11.476 1.00 89.38 102 LYS A N 1
ATOM 739 C CA . LYS A 1 102 ? -11.133 -2.885 11.194 1.00 89.38 102 LYS A CA 1
ATOM 740 C C . LYS A 1 102 ? -10.741 -1.426 11.396 1.00 89.38 102 LYS A C 1
ATOM 742 O O . LYS A 1 102 ? -10.426 -1.023 12.513 1.00 89.38 102 LYS A O 1
ATOM 747 N N . ALA A 1 103 ? -10.730 -0.665 10.313 1.00 90.31 103 ALA A N 1
ATOM 748 C CA . ALA A 1 103 ? -10.360 0.738 10.287 1.00 90.31 103 ALA A CA 1
ATOM 749 C C . ALA A 1 103 ? -11.565 1.598 9.896 1.00 90.31 103 ALA A C 1
ATOM 751 O O . ALA A 1 103 ? -12.390 1.214 9.069 1.00 90.31 103 ALA A O 1
ATOM 752 N N . MET A 1 104 ? -11.663 2.773 10.509 1.00 90.44 104 MET A N 1
ATOM 753 C CA . MET A 1 104 ? -12.648 3.791 10.142 1.00 90.44 104 MET A CA 1
ATOM 754 C C . MET A 1 104 ? -12.203 4.544 8.892 1.00 90.44 104 MET A C 1
ATOM 756 O O . MET A 1 104 ? -13.004 4.853 8.018 1.00 90.44 104 MET A O 1
ATOM 760 N N . ARG A 1 105 ? -10.903 4.838 8.827 1.00 90.94 105 ARG A N 1
ATOM 761 C CA . ARG A 1 105 ? -10.253 5.514 7.709 1.00 90.94 105 ARG A CA 1
ATOM 762 C C . ARG A 1 105 ? -8.812 5.055 7.581 1.00 90.94 105 ARG A C 1
ATOM 764 O O . ARG A 1 105 ? -8.189 4.722 8.593 1.00 90.94 105 ARG A O 1
ATOM 771 N N . ALA A 1 106 ? -8.273 5.116 6.375 1.00 92.56 106 ALA A N 1
ATOM 772 C CA . ALA A 1 106 ? -6.845 4.979 6.148 1.00 92.56 106 ALA A CA 1
ATOM 773 C C . ALA A 1 106 ? -6.336 5.965 5.094 1.00 92.56 106 ALA A C 1
ATOM 775 O O . ALA A 1 106 ? -7.062 6.347 4.183 1.00 92.56 106 ALA A O 1
ATOM 776 N N . THR A 1 107 ? -5.078 6.366 5.229 1.00 94.00 107 THR A N 1
ATOM 777 C CA . THR A 1 107 ? -4.359 7.222 4.290 1.00 94.00 107 THR A CA 1
ATOM 778 C C . THR A 1 107 ? -3.115 6.485 3.825 1.00 94.00 107 THR A C 1
ATOM 780 O O . THR A 1 107 ? -2.318 6.028 4.646 1.00 94.00 107 THR A O 1
ATOM 783 N N . ILE A 1 108 ? -2.950 6.382 2.511 1.00 91.56 108 ILE A N 1
ATOM 784 C CA . ILE A 1 108 ? -1.793 5.746 1.876 1.00 91.56 108 ILE A CA 1
ATOM 785 C C . ILE A 1 108 ? -0.743 6.818 1.589 1.00 91.56 108 ILE A C 1
ATOM 787 O O . ILE A 1 108 ? -1.050 7.841 0.976 1.00 91.56 108 ILE A O 1
ATOM 791 N N . ASP A 1 109 ? 0.494 6.572 2.004 1.00 90.38 109 ASP A N 1
ATOM 792 C CA . ASP A 1 109 ? 1.661 7.406 1.719 1.00 90.38 109 ASP A CA 1
ATOM 793 C C . ASP A 1 109 ? 2.694 6.638 0.867 1.00 90.38 109 ASP A C 1
ATOM 795 O O . ASP A 1 109 ? 2.552 5.443 0.610 1.00 90.38 109 ASP A O 1
ATOM 799 N N . GLY A 1 110 ? 3.770 7.300 0.440 1.00 86.62 110 GLY A N 1
ATOM 800 C CA . GLY A 1 110 ? 4.885 6.686 -0.287 1.00 86.62 110 GLY A CA 1
ATOM 801 C C . GLY A 1 110 ? 5.700 5.678 0.534 1.00 86.62 110 GLY A C 1
ATOM 802 O O . GLY A 1 110 ? 6.454 4.880 -0.028 1.00 86.62 110 GLY A O 1
ATOM 803 N N . GLN A 1 111 ? 5.579 5.693 1.863 1.00 88.88 111 GLN A N 1
ATOM 804 C CA . GLN A 1 111 ? 6.391 4.861 2.765 1.00 88.88 111 GLN A CA 1
ATOM 805 C C . GLN A 1 111 ? 5.582 3.927 3.664 1.00 88.88 111 GLN A C 1
ATOM 807 O O . GLN A 1 111 ? 6.101 2.889 4.070 1.00 88.88 111 GLN A O 1
ATOM 812 N N . GLU A 1 112 ? 4.336 4.280 3.965 1.00 91.31 112 GLU A N 1
ATOM 813 C CA . GLU A 1 112 ? 3.483 3.541 4.889 1.00 91.31 112 GLU A CA 1
ATOM 814 C C . GLU A 1 112 ? 1.998 3.793 4.609 1.00 91.31 112 GLU A C 1
ATOM 816 O O . GLU A 1 112 ? 1.621 4.741 3.914 1.00 91.31 112 GLU A O 1
ATOM 821 N N . ILE A 1 113 ? 1.146 2.966 5.207 1.00 92.44 113 ILE A N 1
ATOM 822 C CA . ILE A 1 113 ? -0.268 3.272 5.423 1.00 92.44 113 ILE A CA 1
ATOM 823 C C . ILE A 1 113 ? -0.485 3.690 6.859 1.00 92.44 113 ILE A C 1
ATOM 825 O O . ILE A 1 113 ? 0.065 3.096 7.782 1.00 92.44 113 ILE A O 1
ATOM 829 N N . ARG A 1 114 ? -1.338 4.691 7.042 1.00 94.44 114 ARG A N 1
ATOM 830 C CA . ARG A 1 114 ? -1.785 5.166 8.349 1.00 94.44 114 ARG A CA 1
ATOM 831 C C . ARG A 1 114 ? -3.279 4.954 8.459 1.00 94.44 114 ARG A C 1
ATOM 833 O O . ARG A 1 114 ? -4.021 5.453 7.621 1.00 94.44 114 ARG A O 1
ATOM 840 N N . ALA A 1 115 ? -3.730 4.229 9.471 1.00 92.50 115 ALA A N 1
ATOM 841 C CA . ALA A 1 115 ? -5.140 3.931 9.674 1.00 92.50 115 ALA A CA 1
ATOM 842 C C . ALA A 1 115 ? -5.608 4.376 11.058 1.00 92.50 115 ALA A C 1
ATOM 844 O O . ALA A 1 115 ? -4.882 4.254 12.041 1.00 92.50 115 ALA A O 1
ATOM 845 N N . THR A 1 116 ? -6.842 4.869 11.138 1.00 92.62 116 THR A N 1
ATOM 846 C CA . THR A 1 116 ? -7.531 5.085 12.413 1.00 92.62 116 THR A CA 1
ATOM 847 C C . THR A 1 116 ? -8.448 3.893 12.663 1.00 92.62 116 THR A C 1
ATOM 849 O O . THR A 1 116 ? -9.369 3.641 11.882 1.00 92.62 116 THR A O 1
ATOM 852 N N . VAL A 1 117 ? -8.204 3.161 13.744 1.00 90.00 117 VAL A N 1
ATOM 853 C CA . VAL A 1 117 ? -8.981 1.993 14.181 1.00 90.00 117 VAL A CA 1
ATOM 854 C C . VAL A 1 117 ? -9.760 2.321 15.453 1.00 90.00 117 VAL A C 1
ATOM 856 O O . VAL A 1 117 ? -9.423 3.264 16.166 1.00 90.00 117 VAL A O 1
ATOM 859 N N . SER A 1 118 ? -10.808 1.550 15.748 1.00 81.56 118 SER A N 1
ATOM 860 C CA . SER A 1 118 ? -11.483 1.611 17.047 1.00 81.56 118 SER A CA 1
ATOM 861 C C . SER A 1 118 ? -11.045 0.422 17.894 1.00 81.56 118 SER A C 1
ATOM 863 O O . SER A 1 118 ? -11.382 -0.721 17.579 1.00 81.56 118 SER A O 1
ATOM 865 N N . ALA A 1 119 ? -10.286 0.686 18.953 1.00 76.12 119 ALA A N 1
ATOM 866 C CA . ALA A 1 119 ? -9.925 -0.305 19.956 1.00 76.12 119 ALA A CA 1
ATOM 867 C C . ALA A 1 119 ? -10.609 0.077 21.270 1.00 76.12 119 ALA A C 1
ATOM 869 O O . ALA A 1 119 ? -10.452 1.189 21.773 1.00 76.12 119 ALA A O 1
ATOM 870 N N . SER A 1 120 ? -11.432 -0.826 21.807 1.00 76.38 120 SER A N 1
ATOM 871 C CA . SER A 1 120 ? -12.089 -0.636 23.110 1.00 76.38 120 SER A CA 1
ATOM 872 C C . SER A 1 120 ? -12.896 0.672 23.228 1.00 76.38 120 SER A C 1
ATOM 874 O O . SER A 1 120 ? -12.919 1.307 24.280 1.00 76.38 120 SER A O 1
ATOM 876 N N . GLY A 1 121 ? -13.539 1.105 22.136 1.00 74.62 121 GLY A N 1
ATOM 877 C CA . GLY A 1 121 ? -14.348 2.330 22.096 1.00 74.62 121 GLY A CA 1
ATOM 878 C C . GLY A 1 121 ? -13.551 3.635 21.980 1.00 74.62 121 GLY A C 1
ATOM 879 O O . GLY A 1 121 ? -14.154 4.706 21.954 1.00 74.62 121 GLY A O 1
ATOM 880 N N . LYS A 1 122 ? -12.218 3.573 21.867 1.00 83.12 122 LYS A N 1
ATOM 881 C CA . LYS A 1 122 ? -11.356 4.729 21.591 1.00 83.12 122 LYS A CA 1
ATOM 882 C C . LYS A 1 122 ? -10.773 4.645 20.185 1.00 83.12 122 LYS A C 1
ATOM 884 O O . LYS A 1 122 ? -10.504 3.562 19.670 1.00 83.12 122 LYS A O 1
ATOM 889 N N . ALA A 1 123 ? -10.613 5.808 19.558 1.00 87.00 123 ALA A N 1
ATOM 890 C CA . ALA A 1 123 ? -9.926 5.914 18.281 1.00 87.00 123 ALA A CA 1
ATOM 891 C C . ALA A 1 123 ? -8.413 5.845 18.513 1.00 87.00 123 ALA A C 1
ATOM 893 O O . ALA A 1 123 ? -7.863 6.648 19.266 1.00 87.00 123 ALA A O 1
ATOM 894 N N . GLU A 1 124 ? -7.757 4.907 17.843 1.00 91.50 124 GLU A N 1
ATOM 895 C CA . GLU A 1 124 ? -6.308 4.729 17.867 1.00 91.50 124 GLU A CA 1
ATOM 896 C C . GLU A 1 124 ? -5.757 4.862 16.451 1.00 91.50 124 GLU A C 1
ATOM 898 O O . GLU A 1 124 ? -6.389 4.437 15.482 1.00 91.50 124 GLU A O 1
ATOM 903 N N . ASN A 1 125 ? -4.575 5.462 16.318 1.00 92.44 125 ASN A N 1
ATOM 904 C CA . ASN A 1 125 ? -3.876 5.531 15.042 1.00 92.44 125 ASN A CA 1
ATOM 905 C C . ASN A 1 125 ? -2.800 4.452 15.004 1.00 92.44 125 ASN A C 1
ATOM 907 O O . ASN A 1 125 ? -1.998 4.338 15.926 1.00 92.44 125 ASN A O 1
ATOM 911 N N . ILE A 1 126 ? -2.780 3.697 13.915 1.00 92.38 126 ILE A N 1
ATOM 912 C CA . ILE A 1 126 ? -1.774 2.681 13.625 1.00 92.38 126 ILE A CA 1
ATOM 913 C C . IL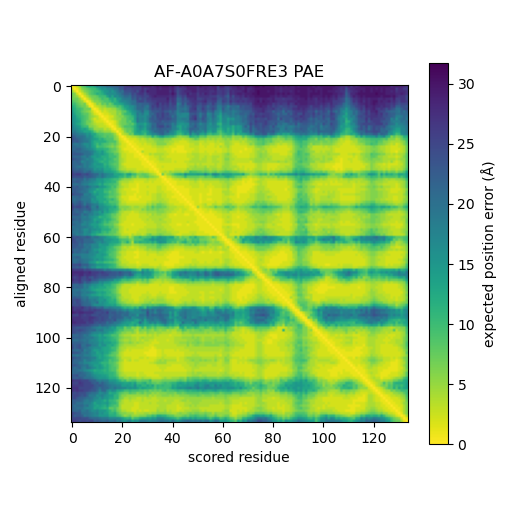E A 1 126 ? -1.111 2.996 12.286 1.00 92.38 126 ILE A C 1
ATOM 915 O O . ILE A 1 126 ? -1.729 3.620 11.416 1.00 92.38 126 ILE A O 1
ATOM 919 N N . SER A 1 127 ? 0.122 2.539 12.102 1.00 91.19 127 SER A N 1
ATOM 920 C CA . SER A 1 127 ? 0.802 2.589 10.812 1.00 91.19 127 SER A CA 1
ATOM 921 C C . SER A 1 127 ? 1.451 1.254 10.467 1.00 91.19 127 SER A C 1
ATOM 923 O O . SER A 1 127 ? 1.744 0.452 11.353 1.00 91.19 127 SER A O 1
ATOM 925 N N . ALA A 1 128 ? 1.619 1.001 9.170 1.00 90.00 128 ALA A N 1
ATOM 926 C CA . ALA A 1 128 ? 2.346 -0.152 8.652 1.00 90.00 128 ALA A CA 1
ATOM 927 C C . ALA A 1 128 ? 3.233 0.289 7.471 1.00 90.00 128 ALA A C 1
ATOM 929 O O . ALA A 1 128 ? 2.699 0.834 6.496 1.00 90.00 128 ALA A O 1
ATOM 930 N N . PRO A 1 129 ? 4.564 0.096 7.541 1.00 90.25 129 PRO A N 1
ATOM 931 C CA . PRO A 1 129 ? 5.482 0.492 6.477 1.00 90.25 129 PRO A CA 1
ATOM 932 C C . PRO A 1 129 ? 5.430 -0.460 5.272 1.00 90.25 129 PRO A C 1
ATOM 934 O O . PRO A 1 129 ? 5.078 -1.627 5.393 1.00 90.25 129 PRO A O 1
ATOM 937 N N . TRP A 1 130 ? 5.865 0.014 4.100 1.00 87.31 130 TRP A N 1
ATOM 938 C CA . TRP A 1 130 ? 6.015 -0.802 2.877 1.00 87.31 130 TRP A CA 1
ATOM 939 C C . TRP A 1 130 ? 7.312 -1.616 2.819 1.00 87.31 130 TRP A C 1
ATOM 941 O O . TRP A 1 130 ? 7.713 -2.075 1.747 1.00 87.31 130 TRP A O 1
ATOM 951 N N . ARG A 1 131 ? 8.024 -1.729 3.938 1.00 82.94 131 ARG A N 1
ATOM 952 C CA . ARG A 1 131 ? 9.306 -2.433 4.022 1.00 82.94 131 ARG A CA 1
ATOM 953 C C . ARG A 1 131 ? 9.084 -3.838 4.557 1.00 82.94 131 ARG A C 1
ATOM 955 O O . ARG A 1 131 ? 8.172 -4.048 5.351 1.00 82.94 131 ARG A O 1
ATOM 962 N N . LYS A 1 132 ? 9.930 -4.778 4.138 1.00 70.69 132 LYS A N 1
ATOM 963 C CA . LYS A 1 132 ? 9.985 -6.099 4.769 1.00 70.69 132 LYS A CA 1
ATOM 964 C C . LYS A 1 132 ? 10.577 -5.920 6.170 1.00 70.69 132 LYS A C 1
ATOM 966 O O . LYS A 1 132 ? 11.656 -5.344 6.296 1.00 70.69 132 LYS A O 1
ATOM 971 N N . GLU A 1 133 ? 9.859 -6.329 7.212 1.00 61.53 133 GLU A N 1
ATOM 972 C CA . GLU A 1 133 ? 10.465 -6.448 8.542 1.00 61.53 133 GLU A CA 1
ATOM 973 C C . GLU A 1 133 ? 11.470 -7.609 8.497 1.00 61.53 133 GLU A C 1
ATOM 975 O O . GLU A 1 133 ? 11.175 -8.657 7.916 1.00 61.53 133 GLU A O 1
ATOM 980 N N . ALA A 1 134 ? 12.682 -7.359 8.998 1.00 46.41 134 ALA A N 1
ATOM 981 C CA . ALA A 1 134 ? 13.794 -8.309 9.000 1.00 46.41 134 ALA A CA 1
ATOM 982 C C . ALA A 1 134 ? 13.629 -9.391 10.075 1.00 46.41 134 ALA A C 1
ATOM 984 O O . ALA A 1 134 ? 13.094 -9.063 11.160 1.00 46.41 134 ALA A O 1
#